Protein AF-A0A5B2YGV4-F1 (afdb_monomer)

Foldseek 3Di:
DLLVQQPVPADQDPQKDKDALQVSQCSVPVPDRDPDPVSVVVVVVVQVVQCVDKDWDADPVDRDIDIDGQFPDWDQDPVVRMIMTGGTPVD

Sequence (91 aa):
MGIIRTYANHPINNDTISLKFTEFLKLCTPENYRSSTASRKRIDASLRRLASVTLSFTSNNSSTVYTTHLVQSALLDPESDQVVLQVDPKI

Nearest PDB structures (foldseek):
  6h24-assembly1_B  TM=6.911E-01  e=5.278E-03  Sphinx1.76-related DNA
  6h24-assembly1_A  TM=6.376E-01  e=6.884E-03  Sphinx1.76-related DNA
  2z9o-assembly1_A  TM=6.576E-01  e=2.433E-02  Escherichia coli K-12
  2z9o-assembly1_B  TM=6.396E-01  e=2.600E-02  Escherichia coli K-12
  4bwx-assembly1_B  TM=3.104E-01  e=2.548E+00  Neurospora crassa

Mean predicted aligned error: 7.51 Å

Structure (mmCIF, N/CA/C/O backbone):
data_AF-A0A5B2YGV4-F1
#
_entry.id   AF-A0A5B2YGV4-F1
#
loop_
_atom_site.group_PDB
_atom_site.id
_atom_site.type_symbol
_atom_site.label_atom_id
_atom_site.label_alt_id
_atom_site.label_comp_id
_atom_site.label_asym_id
_atom_site.label_entity_id
_atom_site.label_seq_id
_atom_site.pdbx_PDB_ins_code
_atom_site.Cartn_x
_atom_site.Cartn_y
_atom_site.Cartn_z
_atom_site.occupancy
_atom_site.B_iso_or_equiv
_atom_site.auth_seq_id
_atom_site.auth_comp_id
_atom_site.auth_asym_id
_atom_site.auth_atom_id
_atom_site.pdbx_PDB_model_num
ATOM 1 N N . MET A 1 1 ? -8.734 8.293 -5.108 1.00 59.28 1 MET A N 1
ATOM 2 C CA . MET A 1 1 ? -9.850 7.438 -5.575 1.00 59.28 1 MET A CA 1
ATOM 3 C C . MET A 1 1 ? -9.456 5.996 -5.908 1.00 59.28 1 MET A C 1
ATOM 5 O O . MET A 1 1 ? -10.330 5.149 -5.828 1.00 59.28 1 MET A O 1
ATOM 9 N N . GLY A 1 2 ? -8.190 5.679 -6.223 1.00 69.94 2 GLY A N 1
ATOM 10 C CA . GLY A 1 2 ? -7.778 4.307 -6.571 1.00 69.94 2 GLY A CA 1
ATOM 11 C C . GLY A 1 2 ? -8.008 3.242 -5.490 1.00 69.94 2 GLY A C 1
ATOM 12 O O . GLY A 1 2 ? -8.657 2.242 -5.766 1.00 69.94 2 GLY A O 1
ATOM 13 N N . ILE A 1 3 ? -7.553 3.477 -4.251 1.00 71.06 3 ILE A N 1
ATOM 14 C CA . ILE A 1 3 ? -7.698 2.511 -3.138 1.00 71.06 3 ILE A CA 1
ATOM 15 C C . ILE A 1 3 ? -9.170 2.245 -2.803 1.00 71.06 3 ILE A C 1
ATOM 17 O O . ILE A 1 3 ? -9.582 1.096 -2.764 1.00 71.06 3 ILE A O 1
ATOM 21 N N . ILE A 1 4 ? -9.989 3.294 -2.679 1.00 73.50 4 ILE A N 1
ATOM 22 C CA . ILE A 1 4 ? -11.431 3.159 -2.401 1.00 73.50 4 ILE A CA 1
ATOM 23 C C . ILE A 1 4 ? -12.129 2.335 -3.493 1.00 73.50 4 ILE A C 1
ATOM 25 O O . ILE A 1 4 ? -12.922 1.450 -3.197 1.00 73.50 4 ILE A O 1
ATOM 29 N N . ARG A 1 5 ? -11.805 2.582 -4.771 1.00 72.94 5 ARG A N 1
ATOM 30 C CA . ARG A 1 5 ? -12.336 1.778 -5.883 1.00 72.94 5 ARG A CA 1
ATOM 31 C C . ARG A 1 5 ? -11.805 0.351 -5.885 1.00 72.94 5 ARG A C 1
ATOM 33 O O . ARG A 1 5 ? -12.489 -0.530 -6.381 1.00 72.94 5 ARG A O 1
ATOM 40 N N . THR A 1 6 ? -10.608 0.122 -5.361 1.00 75.06 6 THR A N 1
ATOM 41 C CA . THR A 1 6 ? -10.054 -1.226 -5.221 1.00 75.06 6 THR A CA 1
ATOM 42 C C . THR A 1 6 ? -10.824 -1.992 -4.149 1.00 75.06 6 THR A C 1
ATOM 44 O O . THR A 1 6 ? -11.275 -3.095 -4.421 1.00 75.06 6 THR A O 1
ATOM 47 N N . TYR A 1 7 ? -11.096 -1.365 -3.002 1.00 75.25 7 TYR A N 1
ATOM 48 C CA . TYR A 1 7 ? -11.927 -1.935 -1.933 1.00 75.25 7 TYR A CA 1
ATOM 49 C C . TYR A 1 7 ? -13.365 -2.208 -2.384 1.00 75.25 7 TYR A C 1
ATOM 51 O O . TYR A 1 7 ? -13.934 -3.235 -2.044 1.00 75.25 7 TYR A O 1
ATOM 59 N N . ALA A 1 8 ? -13.947 -1.311 -3.183 1.00 75.44 8 ALA A N 1
ATOM 60 C CA . ALA A 1 8 ? -15.317 -1.468 -3.663 1.00 75.44 8 ALA A CA 1
ATOM 61 C C . ALA A 1 8 ? -15.477 -2.543 -4.755 1.00 75.44 8 ALA A C 1
ATOM 63 O O . ALA A 1 8 ? -16.570 -3.078 -4.910 1.00 75.44 8 ALA A O 1
ATOM 64 N N . ASN A 1 9 ? -14.426 -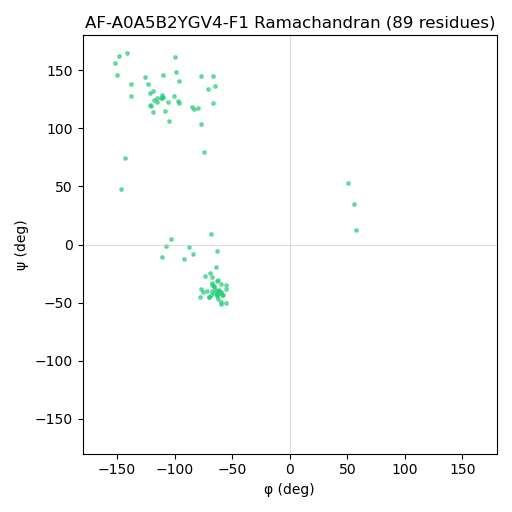2.828 -5.536 1.00 77.50 9 ASN A N 1
ATOM 65 C CA . ASN A 1 9 ? -14.513 -3.706 -6.712 1.00 77.50 9 ASN A CA 1
ATOM 66 C C . ASN A 1 9 ? -13.786 -5.050 -6.559 1.00 77.50 9 ASN A C 1
ATOM 68 O O . ASN A 1 9 ? -13.956 -5.911 -7.421 1.00 77.50 9 ASN A O 1
ATOM 72 N N . HIS A 1 10 ? -12.975 -5.242 -5.516 1.00 81.12 10 HIS A N 1
ATOM 73 C CA . HIS A 1 10 ? -12.235 -6.484 -5.294 1.00 81.12 10 HIS A CA 1
ATOM 74 C C . HIS A 1 10 ? -12.559 -7.089 -3.925 1.00 81.12 10 HIS A C 1
ATOM 76 O O . HIS A 1 10 ? -12.621 -6.355 -2.938 1.00 81.12 10 HIS A O 1
ATOM 82 N N . PRO A 1 11 ? -12.739 -8.420 -3.843 1.00 76.12 11 PRO A N 1
ATOM 83 C CA . PRO A 1 11 ? -12.930 -9.090 -2.567 1.00 76.12 11 PRO A CA 1
ATOM 84 C C . PRO A 1 11 ? -11.666 -8.968 -1.710 1.00 76.12 11 PRO A C 1
ATOM 86 O O . PRO A 1 11 ? -10.548 -9.147 -2.199 1.00 76.12 11 PRO A O 1
ATOM 89 N N . ILE A 1 12 ? -11.862 -8.677 -0.426 1.00 81.19 12 ILE A N 1
ATOM 90 C CA . ILE A 1 12 ? -10.803 -8.706 0.582 1.00 81.19 12 ILE A CA 1
ATOM 91 C C . ILE A 1 12 ? -10.653 -10.159 1.034 1.00 81.19 12 ILE A C 1
ATOM 93 O O . ILE A 1 12 ? -11.582 -10.735 1.597 1.00 81.19 12 ILE A O 1
ATOM 97 N N . ASN A 1 13 ? -9.485 -10.749 0.790 1.00 80.25 13 ASN A N 1
ATOM 98 C CA . ASN A 1 13 ? -9.156 -12.100 1.228 1.00 80.25 13 ASN A CA 1
ATOM 99 C C . ASN A 1 13 ? -8.141 -12.005 2.362 1.00 80.25 13 ASN A C 1
ATOM 101 O O . ASN A 1 13 ? -7.019 -11.572 2.127 1.00 80.25 13 ASN A O 1
ATOM 105 N N . ASN A 1 14 ? -8.511 -12.429 3.574 1.00 81.62 14 ASN A N 1
ATOM 106 C CA . ASN A 1 14 ? -7.608 -12.418 4.732 1.00 81.62 14 ASN A CA 1
ATOM 107 C C . ASN A 1 14 ? -6.932 -11.042 4.928 1.00 81.62 14 ASN A C 1
ATOM 109 O O . ASN A 1 14 ? -5.706 -10.927 4.897 1.00 81.62 14 ASN A O 1
ATOM 113 N N . ASP A 1 15 ? -7.751 -9.988 4.993 1.00 83.19 15 ASP A N 1
ATOM 114 C CA . ASP A 1 15 ? -7.346 -8.576 5.114 1.00 83.19 15 ASP A CA 1
ATOM 115 C C . ASP A 1 15 ? -6.431 -8.059 3.997 1.00 83.19 15 ASP A C 1
ATOM 117 O O . ASP A 1 15 ? -5.857 -6.977 4.097 1.00 83.19 15 ASP A O 1
ATOM 121 N N . THR A 1 16 ? -6.293 -8.807 2.902 1.00 84.94 16 THR A N 1
ATOM 122 C CA . THR A 1 16 ? -5.430 -8.450 1.781 1.00 84.94 16 THR A CA 1
ATOM 123 C C . THR A 1 16 ? -6.186 -8.441 0.462 1.00 84.94 16 THR A C 1
ATOM 125 O O . THR A 1 16 ? -7.074 -9.250 0.192 1.00 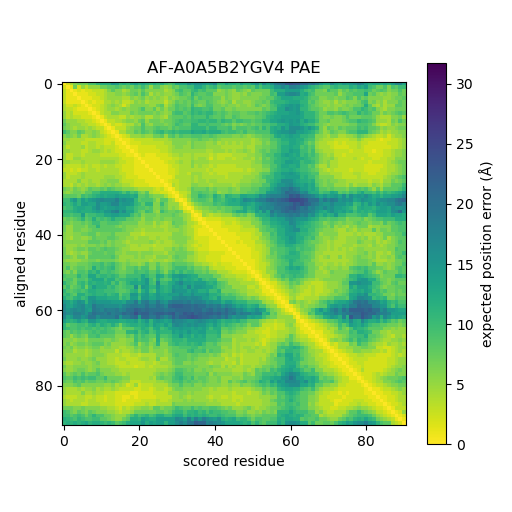84.94 16 THR A O 1
ATOM 128 N N . ILE A 1 17 ? -5.803 -7.501 -0.393 1.00 86.69 17 ILE A N 1
ATOM 129 C CA . ILE A 1 17 ? -6.231 -7.432 -1.782 1.00 86.69 17 ILE A CA 1
ATOM 130 C C . ILE A 1 17 ? -4.978 -7.507 -2.637 1.00 86.69 17 ILE A C 1
ATOM 132 O O . ILE A 1 17 ? -4.112 -6.637 -2.545 1.00 86.69 17 ILE A O 1
ATOM 136 N N . SER A 1 18 ? -4.900 -8.531 -3.481 1.00 86.50 18 SER A N 1
ATOM 137 C CA . SER A 1 18 ? -3.865 -8.652 -4.504 1.00 86.50 18 SER A CA 1
ATOM 138 C C . SER A 1 18 ? -4.488 -8.478 -5.882 1.00 86.50 18 SER A C 1
ATOM 140 O O . SER A 1 18 ? -5.493 -9.114 -6.205 1.00 86.50 18 SER A O 1
ATOM 142 N N . LEU A 1 19 ? -3.903 -7.595 -6.686 1.00 88.19 19 LEU A N 1
ATOM 143 C CA . LEU A 1 19 ? -4.302 -7.369 -8.069 1.00 88.19 19 LEU A CA 1
ATOM 144 C C . LEU A 1 19 ? -3.102 -6.956 -8.920 1.00 88.19 19 LEU A C 1
ATOM 146 O O . LEU A 1 19 ? -2.069 -6.510 -8.412 1.00 88.19 19 LEU A O 1
ATOM 150 N N . LYS A 1 20 ? -3.239 -7.071 -10.243 1.00 86.56 20 LYS A N 1
ATOM 151 C CA . LYS A 1 20 ? -2.180 -6.637 -11.161 1.00 86.56 20 LYS A CA 1
ATOM 152 C C . LYS A 1 20 ? -2.005 -5.125 -11.102 1.00 86.56 20 LYS A C 1
ATOM 154 O O . LYS A 1 20 ? -2.984 -4.376 -11.034 1.00 86.56 20 LYS A O 1
ATOM 159 N N . PHE A 1 21 ? -0.769 -4.651 -11.253 1.00 82.25 21 PHE A N 1
ATOM 160 C CA . PHE A 1 21 ? -0.482 -3.217 -11.294 1.00 82.25 21 PHE A CA 1
ATOM 161 C C . PHE A 1 21 ? -1.290 -2.502 -12.380 1.00 82.25 21 PHE A C 1
ATOM 163 O O . PHE A 1 21 ? -1.771 -1.390 -12.170 1.00 82.25 21 PHE A O 1
ATOM 170 N N . THR A 1 22 ? -1.478 -3.135 -13.541 1.00 80.56 22 THR A N 1
ATOM 171 C CA . THR A 1 22 ? -2.251 -2.533 -14.634 1.00 80.56 22 THR A CA 1
ATOM 172 C C . THR A 1 22 ? -3.729 -2.358 -14.278 1.00 80.56 22 THR A C 1
ATOM 174 O O . THR A 1 22 ? -4.333 -1.360 -14.667 1.00 80.56 22 THR A O 1
ATOM 177 N N . GLU A 1 23 ? -4.313 -3.300 -13.537 1.00 82.38 23 GLU A N 1
ATOM 178 C CA . GLU A 1 23 ? -5.700 -3.222 -13.060 1.00 82.38 23 GLU A CA 1
ATOM 179 C C . GLU A 1 23 ? -5.837 -2.139 -11.993 1.00 82.38 23 GLU A C 1
ATOM 181 O O . GLU A 1 23 ? -6.699 -1.265 -12.100 1.00 82.38 23 GLU A O 1
ATOM 186 N N . PHE A 1 24 ? -4.905 -2.102 -11.040 1.00 82.75 24 PHE A N 1
ATOM 187 C CA . PHE A 1 24 ? -4.854 -1.048 -10.032 1.00 82.75 24 PHE A CA 1
ATOM 188 C C . PHE A 1 24 ? -4.696 0.342 -10.667 1.00 82.75 24 PHE A C 1
ATOM 190 O O . PHE A 1 24 ? -5.373 1.301 -10.286 1.00 82.75 24 PHE A O 1
ATOM 197 N N . LEU A 1 25 ? -3.849 0.457 -11.692 1.00 79.44 25 LEU A N 1
ATOM 198 C CA . LEU A 1 25 ? -3.641 1.698 -12.431 1.00 79.44 25 LEU A CA 1
ATOM 199 C C . LEU A 1 25 ? -4.916 2.147 -13.158 1.00 79.44 25 LEU A C 1
ATOM 201 O O . LEU A 1 25 ? -5.223 3.338 -13.139 1.00 79.44 25 LEU A O 1
ATOM 205 N N . LYS A 1 26 ? -5.690 1.221 -13.740 1.00 80.56 26 LYS A N 1
ATOM 206 C CA . LYS A 1 26 ? -6.999 1.528 -14.346 1.00 80.56 26 LYS A CA 1
ATOM 207 C C . LYS A 1 26 ? -7.993 2.064 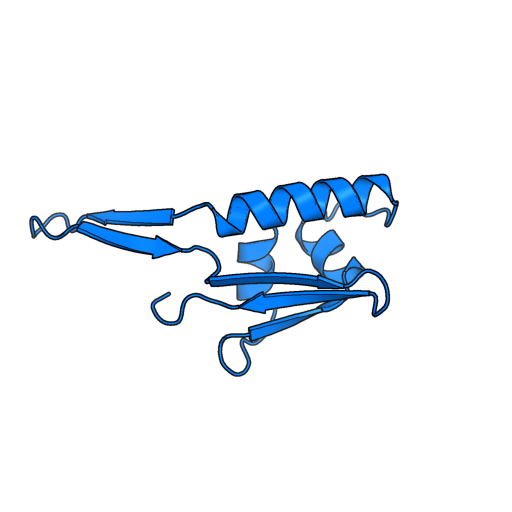-13.315 1.00 80.56 26 LYS A C 1
ATOM 209 O O . LYS A 1 26 ? -8.702 3.027 -13.598 1.00 80.56 26 LYS A O 1
ATOM 214 N N . LEU A 1 27 ? -8.008 1.502 -12.105 1.00 79.62 27 LEU A N 1
ATOM 215 C CA . LEU A 1 27 ? -8.851 1.993 -11.008 1.00 79.62 27 LEU A CA 1
ATOM 216 C C . LEU A 1 27 ? -8.415 3.381 -10.516 1.00 79.62 27 LEU A C 1
ATOM 218 O O . LEU A 1 27 ? -9.251 4.195 -10.112 1.00 79.62 27 LEU A O 1
ATOM 222 N N . CYS A 1 28 ? -7.113 3.670 -10.568 1.00 76.19 28 CYS A N 1
ATOM 223 C CA . CYS A 1 28 ? -6.550 4.964 -10.191 1.00 76.19 28 CYS A CA 1
ATOM 224 C C . CYS A 1 28 ? -6.749 6.048 -11.258 1.00 76.19 28 CYS A C 1
ATOM 226 O O . CYS A 1 28 ? -6.926 7.215 -10.907 1.00 76.19 28 CYS A O 1
ATOM 228 N N . THR A 1 29 ? -6.635 5.705 -12.543 1.00 73.50 29 THR A N 1
ATOM 229 C CA . THR A 1 29 ? -6.596 6.661 -13.663 1.00 73.50 29 THR A CA 1
ATOM 230 C C . THR A 1 29 ? -7.339 6.095 -14.884 1.00 73.50 29 THR A C 1
ATOM 232 O O . THR A 1 29 ? -6.708 5.683 -15.858 1.00 73.50 29 THR A O 1
ATOM 235 N N . PRO A 1 30 ? -8.684 6.064 -14.851 1.00 67.94 30 PRO A N 1
ATOM 236 C CA . PRO A 1 30 ? -9.487 5.353 -15.849 1.00 67.94 30 PRO A CA 1
ATOM 237 C C . PRO A 1 30 ? -9.341 5.896 -17.281 1.00 67.94 30 PRO A C 1
ATOM 239 O O . PRO A 1 30 ? -9.395 5.114 -18.222 1.00 67.94 30 PRO A O 1
ATOM 242 N N . GLU A 1 31 ? -9.094 7.199 -17.459 1.00 65.38 31 GLU A N 1
ATOM 243 C CA . GLU A 1 31 ? -9.040 7.834 -18.791 1.00 65.38 31 GLU A CA 1
ATOM 244 C C . GLU A 1 31 ? -7.638 7.887 -19.425 1.00 65.38 31 GLU A C 1
ATOM 246 O O . GLU A 1 31 ? -7.511 8.173 -20.609 1.00 65.38 31 GLU A O 1
ATOM 251 N N . ASN A 1 32 ? -6.566 7.611 -18.669 1.00 62.66 32 ASN A N 1
ATOM 252 C CA . ASN A 1 32 ? -5.180 7.771 -19.141 1.00 62.66 32 ASN A CA 1
ATOM 253 C C . ASN A 1 32 ? -4.232 6.717 -18.545 1.00 62.66 32 ASN A C 1
ATOM 255 O O . ASN A 1 32 ? -3.140 7.023 -18.054 1.00 62.66 32 ASN A O 1
ATOM 259 N N . TYR A 1 33 ? -4.638 5.445 -18.578 1.00 65.75 33 TYR A N 1
ATOM 260 C CA . TYR A 1 33 ? -3.766 4.360 -18.137 1.00 65.75 33 TYR A CA 1
ATOM 261 C C . TYR A 1 33 ? -2.720 4.053 -19.229 1.00 65.75 33 TYR A C 1
ATOM 263 O O . TYR A 1 33 ? -2.983 3.428 -20.251 1.00 65.75 33 TYR A O 1
ATOM 271 N N . ARG A 1 34 ? -1.481 4.505 -19.025 1.00 64.88 34 ARG A N 1
ATOM 272 C CA . ARG A 1 34 ? -0.302 3.957 -19.714 1.00 64.88 34 ARG A CA 1
ATOM 273 C C . ARG A 1 34 ? 0.653 3.443 -18.654 1.00 64.88 34 ARG A C 1
ATOM 275 O O . ARG A 1 34 ? 1.096 4.217 -17.799 1.00 64.88 34 ARG A O 1
ATOM 282 N N . SER A 1 35 ? 0.970 2.149 -18.687 1.00 66.81 35 SER A N 1
A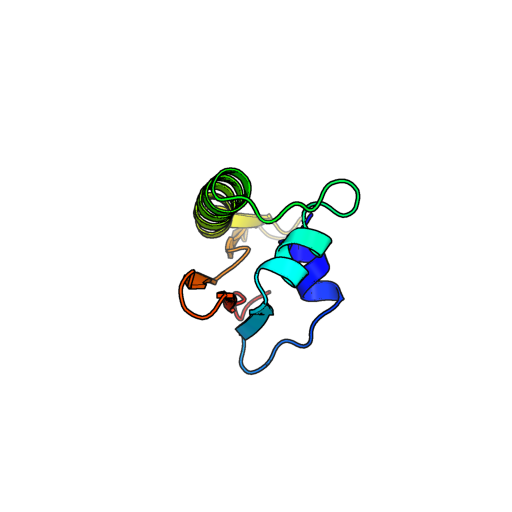TOM 283 C CA . SER A 1 35 ? 1.949 1.549 -17.778 1.00 66.81 35 SER A CA 1
ATOM 284 C C . SER A 1 35 ? 3.361 1.948 -18.215 1.00 66.81 35 SER A C 1
ATOM 286 O O . SER A 1 35 ? 4.059 1.207 -18.900 1.00 66.81 35 SER A O 1
ATOM 288 N N . SER A 1 36 ? 3.765 3.161 -17.853 1.00 75.56 36 SER A N 1
ATOM 289 C CA . SER A 1 36 ? 5.133 3.645 -18.029 1.00 75.56 36 SER A CA 1
ATOM 290 C C . SER A 1 36 ? 5.906 3.547 -16.713 1.00 75.56 36 SER A C 1
ATOM 292 O O . SER A 1 36 ? 5.315 3.506 -15.629 1.00 75.56 36 SER A O 1
ATOM 294 N N . THR A 1 37 ? 7.235 3.573 -16.785 1.00 76.75 37 THR A N 1
ATOM 295 C CA . THR A 1 37 ? 8.112 3.715 -15.611 1.00 76.75 37 THR A CA 1
ATOM 296 C C . THR A 1 37 ? 7.786 4.968 -14.792 1.00 76.75 37 THR A C 1
ATOM 298 O O . THR A 1 37 ? 7.828 4.923 -13.563 1.00 76.75 37 THR A O 1
ATOM 301 N N . ALA A 1 38 ? 7.382 6.065 -15.442 1.00 79.00 38 ALA A N 1
ATOM 302 C CA . ALA A 1 38 ? 6.923 7.276 -14.761 1.00 79.00 38 ALA A CA 1
ATOM 303 C C . ALA A 1 38 ? 5.610 7.046 -13.988 1.00 79.00 38 ALA A C 1
ATOM 305 O O . ALA A 1 38 ? 5.488 7.467 -12.836 1.00 79.00 38 ALA A O 1
ATOM 306 N N . SER A 1 39 ? 4.654 6.319 -14.579 1.00 73.12 39 SER A N 1
ATOM 307 C CA . SER A 1 39 ? 3.392 5.949 -13.924 1.00 73.12 39 SER A CA 1
ATOM 308 C C . SER A 1 39 ? 3.634 5.057 -12.704 1.00 73.12 39 SER A C 1
ATOM 310 O O . SER A 1 39 ? 3.056 5.307 -11.650 1.00 73.12 39 SER A O 1
ATOM 312 N N . ARG A 1 40 ? 4.539 4.070 -12.810 1.00 77.88 40 ARG A N 1
ATOM 313 C CA . ARG A 1 40 ? 4.938 3.204 -11.684 1.00 77.88 40 ARG A CA 1
ATOM 314 C C . ARG A 1 40 ? 5.527 4.009 -10.526 1.00 77.88 40 ARG A C 1
ATOM 316 O O . ARG A 1 40 ? 5.043 3.879 -9.409 1.00 77.88 40 ARG A O 1
ATOM 323 N N . LYS A 1 41 ? 6.481 4.912 -10.793 1.00 81.94 41 LYS A N 1
ATOM 324 C CA . LYS A 1 41 ? 7.060 5.797 -9.760 1.00 81.94 41 LYS A CA 1
ATOM 325 C C . LYS A 1 41 ? 6.014 6.689 -9.090 1.00 81.94 41 LYS A C 1
ATOM 327 O O . LYS A 1 41 ? 6.048 6.883 -7.879 1.00 81.94 41 LYS A O 1
ATOM 332 N N . ARG A 1 42 ? 5.074 7.236 -9.865 1.00 80.38 42 ARG A N 1
ATOM 333 C CA . ARG A 1 42 ? 4.006 8.088 -9.327 1.00 80.38 42 ARG A CA 1
ATOM 334 C C . ARG A 1 42 ? 3.039 7.302 -8.438 1.00 80.38 42 ARG A C 1
ATOM 336 O O . ARG A 1 42 ? 2.618 7.825 -7.406 1.00 80.38 42 ARG A O 1
ATOM 343 N N . ILE A 1 43 ? 2.690 6.076 -8.825 1.00 80.75 43 ILE A N 1
ATOM 344 C CA . ILE A 1 43 ? 1.851 5.197 -8.005 1.00 80.75 43 ILE A CA 1
ATOM 345 C C . ILE A 1 43 ? 2.595 4.751 -6.747 1.00 80.75 43 ILE A C 1
ATOM 347 O O . ILE A 1 43 ? 2.008 4.860 -5.681 1.00 80.75 43 ILE A O 1
ATOM 351 N N . ASP A 1 44 ? 3.872 4.369 -6.826 1.00 79.81 44 ASP A N 1
ATOM 352 C CA . ASP A 1 44 ? 4.695 4.055 -5.645 1.00 79.81 44 ASP A CA 1
ATOM 353 C C . ASP A 1 44 ? 4.722 5.230 -4.652 1.00 79.81 44 ASP A C 1
ATOM 355 O O . ASP A 1 44 ? 4.357 5.083 -3.486 1.00 79.81 44 ASP A O 1
ATOM 359 N N . ALA A 1 45 ? 5.020 6.443 -5.131 1.00 79.75 45 ALA A N 1
ATOM 360 C CA . ALA A 1 45 ? 4.989 7.645 -4.298 1.00 79.75 45 ALA A CA 1
ATOM 361 C C . ALA A 1 45 ? 3.602 7.910 -3.680 1.00 79.75 45 ALA A C 1
ATOM 363 O O . ALA A 1 45 ? 3.499 8.415 -2.560 1.00 79.75 45 ALA A O 1
ATOM 364 N N . SER A 1 46 ? 2.529 7.569 -4.399 1.00 78.38 46 SER A N 1
ATOM 365 C CA . SER A 1 46 ? 1.155 7.711 -3.907 1.00 78.38 46 SER A CA 1
ATOM 366 C C . SER A 1 46 ? 0.799 6.634 -2.881 1.00 78.38 46 SER A C 1
ATOM 368 O O . SER A 1 46 ? 0.192 6.960 -1.869 1.00 78.38 46 SER A O 1
ATOM 370 N N . LEU A 1 47 ? 1.205 5.380 -3.095 1.00 76.56 47 LEU A N 1
ATOM 371 C CA . LEU A 1 47 ? 1.005 4.264 -2.167 1.00 76.56 47 LEU A CA 1
ATOM 372 C C . LEU A 1 47 ? 1.740 4.509 -0.848 1.00 76.56 47 LEU A C 1
ATOM 374 O O . LEU A 1 47 ? 1.134 4.380 0.212 1.00 76.56 47 LEU A O 1
ATOM 378 N N . ARG A 1 48 ? 2.994 4.977 -0.904 1.00 74.69 48 ARG A N 1
ATOM 379 C CA . ARG A 1 48 ? 3.756 5.382 0.290 1.00 74.69 48 ARG A CA 1
ATOM 380 C C . ARG A 1 48 ? 3.053 6.483 1.076 1.00 74.69 48 ARG A C 1
ATOM 382 O O . ARG A 1 48 ? 2.968 6.413 2.296 1.00 74.69 48 ARG A O 1
ATOM 389 N N . ARG A 1 49 ? 2.508 7.487 0.378 1.00 73.94 49 ARG A N 1
ATOM 390 C CA . ARG A 1 49 ? 1.692 8.529 1.016 1.00 73.94 49 ARG A CA 1
ATOM 391 C C . ARG A 1 49 ? 0.428 7.953 1.641 1.00 73.94 49 ARG A C 1
ATOM 393 O O . ARG A 1 49 ? 0.103 8.324 2.758 1.00 73.9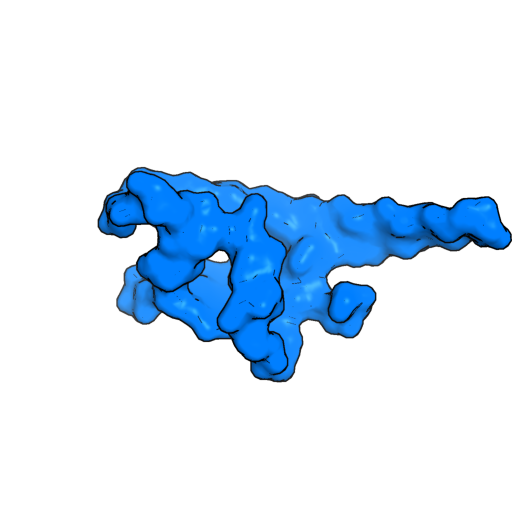4 49 ARG A O 1
ATOM 400 N N . LEU A 1 50 ? -0.267 7.046 0.964 1.00 72.69 50 LEU A N 1
ATOM 401 C CA . LEU A 1 50 ? -1.514 6.465 1.468 1.00 72.69 50 LEU A CA 1
ATOM 402 C C . LEU A 1 50 ? -1.290 5.578 2.698 1.00 72.69 50 LEU A C 1
ATOM 404 O O . LEU A 1 50 ? -2.102 5.638 3.613 1.00 72.69 50 LEU A O 1
ATOM 408 N N . ALA A 1 51 ? -0.165 4.864 2.779 1.00 68.56 51 ALA A N 1
ATOM 409 C CA . ALA A 1 51 ? 0.248 4.163 3.997 1.00 68.56 51 ALA A CA 1
ATOM 410 C C . ALA A 1 51 ? 0.499 5.118 5.180 1.00 68.56 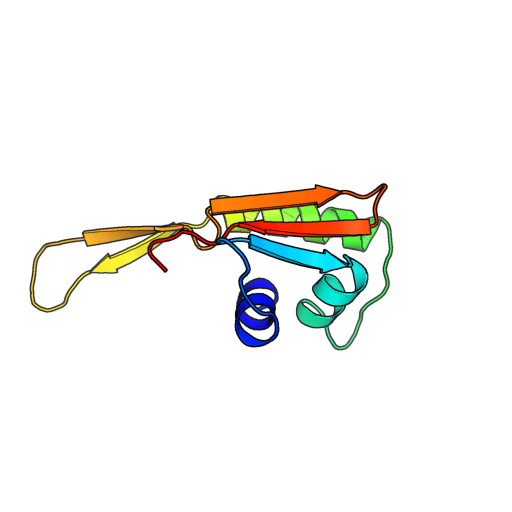51 ALA A C 1
ATOM 412 O O . ALA A 1 51 ? 0.261 4.767 6.332 1.00 68.56 51 ALA A O 1
ATOM 413 N N . SER A 1 52 ? 0.928 6.354 4.904 1.00 67.88 52 SER A N 1
ATOM 414 C CA . SER A 1 52 ? 1.120 7.383 5.935 1.00 67.88 52 SER A CA 1
ATOM 415 C C . SER A 1 52 ? -0.150 8.158 6.313 1.00 67.88 52 SER A C 1
ATOM 417 O O . SER A 1 52 ? -0.113 8.942 7.258 1.00 67.88 52 SER A O 1
ATOM 419 N N . VAL A 1 53 ? -1.266 7.97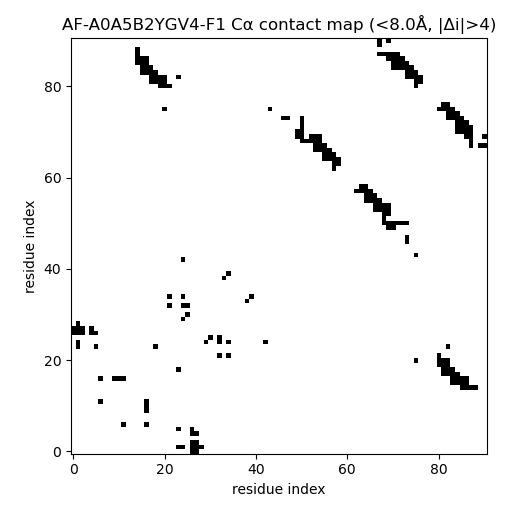5 5.595 1.00 73.81 53 VAL A N 1
ATOM 420 C CA . VAL A 1 53 ? -2.520 8.683 5.888 1.00 73.81 53 VAL A CA 1
ATOM 421 C C . VAL A 1 53 ? -3.294 7.940 6.973 1.00 73.81 53 VAL A C 1
ATOM 423 O O . VAL A 1 53 ? -3.738 6.806 6.781 1.00 73.81 53 VAL A O 1
ATOM 426 N N . THR A 1 54 ? -3.498 8.623 8.096 1.00 70.88 54 THR A N 1
ATOM 427 C CA . THR A 1 54 ? -4.403 8.217 9.169 1.00 70.88 54 THR A CA 1
ATOM 428 C C . THR A 1 54 ? -5.759 8.911 9.026 1.00 70.88 54 THR A C 1
ATOM 430 O O . THR A 1 54 ? -5.851 10.083 8.659 1.00 70.88 54 THR A O 1
ATOM 433 N N . LEU A 1 55 ? -6.828 8.173 9.305 1.00 72.06 55 LEU A N 1
ATOM 434 C CA . LEU A 1 55 ? -8.191 8.664 9.454 1.00 72.06 55 LEU A CA 1
ATOM 435 C C . LEU A 1 55 ? -8.492 8.771 10.947 1.00 72.06 55 LEU A C 1
ATOM 437 O O . LEU A 1 55 ? -8.317 7.796 11.674 1.00 72.06 55 LEU A O 1
ATOM 441 N N . SER A 1 56 ? -8.966 9.932 11.391 1.00 71.38 56 SER A N 1
ATOM 442 C CA . SER A 1 56 ? -9.427 10.137 12.764 1.00 71.38 56 SER A CA 1
ATOM 443 C C . SER A 1 56 ? -10.919 10.445 12.775 1.00 71.38 56 SER A C 1
ATOM 445 O O . SER A 1 56 ? -11.377 11.370 12.106 1.00 71.38 56 SER A O 1
ATOM 447 N N . PHE A 1 57 ? -11.670 9.672 13.548 1.00 80.38 57 PHE A N 1
ATOM 448 C CA . PHE A 1 57 ? -13.098 9.820 13.771 1.00 80.38 57 PHE A CA 1
ATOM 449 C C . PHE A 1 57 ? -13.323 10.282 15.204 1.00 80.38 57 PHE A C 1
ATOM 451 O O . PHE A 1 57 ? -12.866 9.647 16.154 1.00 80.38 57 PHE A O 1
ATOM 458 N N . THR A 1 58 ? -14.062 11.372 15.362 1.00 76.75 58 THR A N 1
ATOM 459 C CA . THR A 1 58 ? -14.526 11.832 16.670 1.00 76.75 58 THR A CA 1
ATOM 460 C C . THR A 1 58 ? -16.028 11.628 16.719 1.00 76.75 58 THR A C 1
ATOM 462 O O . THR A 1 58 ? -16.749 12.061 15.821 1.00 76.75 58 THR A O 1
ATOM 465 N N . SER A 1 59 ? -16.503 10.934 17.747 1.00 75.56 59 SER A N 1
ATOM 4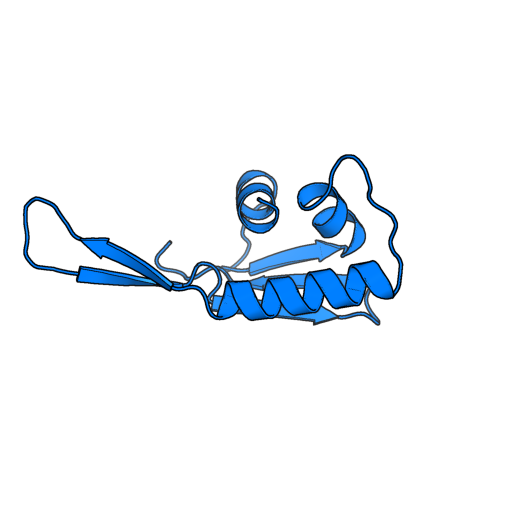66 C CA . SER A 1 59 ? -17.936 10.770 17.967 1.00 75.56 59 SER A CA 1
ATOM 467 C C . SER A 1 59 ? -18.538 12.096 18.426 1.00 75.56 59 SER A C 1
ATOM 469 O O . SER A 1 59 ? -18.029 12.722 19.350 1.00 75.56 59 SER A O 1
ATOM 471 N N . ASN A 1 60 ? -19.665 12.507 17.843 1.00 76.00 60 ASN A N 1
ATOM 472 C CA . ASN A 1 60 ? -20.373 13.713 18.294 1.00 76.00 60 ASN A CA 1
ATOM 473 C C . ASN A 1 60 ? -20.908 13.581 19.735 1.00 76.00 60 ASN A C 1
ATOM 475 O O . ASN A 1 60 ? -21.188 14.590 20.376 1.00 76.00 60 ASN A O 1
ATOM 479 N N . ASN A 1 61 ? -21.033 12.348 20.244 1.00 76.31 61 ASN A N 1
ATOM 480 C CA . ASN A 1 61 ? -21.619 12.035 21.550 1.00 76.31 61 ASN A CA 1
ATOM 481 C C . ASN A 1 61 ? -20.585 11.595 22.605 1.00 76.31 61 ASN A C 1
ATOM 483 O O . ASN A 1 61 ? -20.963 11.298 23.737 1.00 76.31 61 ASN A O 1
ATOM 487 N N . SER A 1 62 ? -19.294 11.513 22.267 1.00 69.81 62 SER A N 1
ATOM 488 C CA . SER A 1 62 ? -18.238 11.149 23.220 1.00 69.81 62 SER A CA 1
ATOM 489 C C . SER A 1 62 ? -16.902 11.799 22.860 1.00 69.81 62 SER A C 1
ATOM 491 O O . SER A 1 62 ? -16.539 11.902 21.697 1.00 69.81 62 SER A O 1
ATOM 493 N N . SER A 1 63 ? -16.102 12.158 23.869 1.00 74.19 63 SER A N 1
ATOM 494 C CA . SER A 1 63 ? -14.739 12.699 23.688 1.00 74.19 63 SER A CA 1
ATOM 495 C C . SER A 1 63 ? -13.727 11.665 23.151 1.00 74.19 63 SER A C 1
ATOM 497 O O . SER A 1 63 ? -12.518 11.902 23.165 1.00 74.19 63 SER A O 1
ATOM 499 N N . THR A 1 64 ? -14.184 10.487 22.729 1.00 73.38 64 THR A N 1
ATOM 500 C CA . THR A 1 64 ? -13.320 9.422 22.223 1.00 73.38 64 THR A CA 1
ATOM 501 C C . THR A 1 64 ? -12.943 9.709 20.778 1.00 73.38 64 THR A C 1
ATOM 503 O O . THR A 1 64 ? -13.805 9.737 19.896 1.00 73.38 64 THR A O 1
ATOM 506 N N . VAL A 1 65 ? -11.646 9.887 20.553 1.00 75.38 65 VAL A N 1
ATOM 507 C CA . VAL A 1 65 ? -11.043 10.020 19.229 1.00 75.38 65 VAL A CA 1
ATOM 508 C C . VAL A 1 65 ? -10.531 8.649 18.806 1.00 75.38 65 VAL A C 1
ATOM 510 O O . VAL A 1 65 ? -9.719 8.039 19.502 1.00 75.38 65 VAL A O 1
ATOM 513 N N . TYR A 1 66 ? -11.022 8.158 17.676 1.00 77.25 66 TYR A N 1
ATOM 514 C CA . TYR A 1 66 ? -10.613 6.895 17.080 1.00 77.25 66 TYR A CA 1
ATOM 515 C C . TYR A 1 66 ? -9.734 7.167 15.862 1.00 77.25 66 TYR A C 1
ATOM 517 O O . TYR A 1 66 ? -10.175 7.845 14.943 1.00 77.25 66 TYR A O 1
ATOM 525 N N . THR A 1 67 ? -8.512 6.640 15.835 1.00 75.88 67 THR A N 1
ATOM 526 C CA . THR A 1 67 ? -7.567 6.843 14.726 1.00 75.88 67 THR A CA 1
ATOM 527 C C . THR A 1 67 ? -7.170 5.498 14.116 1.00 75.88 67 THR A C 1
ATOM 529 O O . THR A 1 67 ? -6.794 4.585 14.847 1.00 75.88 67 THR A O 1
ATOM 532 N N . THR A 1 68 ? -7.245 5.382 12.789 1.00 79.44 68 THR A N 1
ATOM 533 C CA . THR A 1 68 ? -6.957 4.170 11.991 1.00 79.44 68 THR A CA 1
ATOM 534 C C . THR A 1 68 ? -6.232 4.540 10.692 1.00 79.44 68 THR A C 1
ATOM 536 O O . THR A 1 68 ? -6.195 5.715 10.326 1.00 79.44 68 THR A O 1
ATOM 539 N N . HIS A 1 69 ? -5.621 3.583 9.994 1.00 79.44 69 HIS A N 1
ATOM 540 C CA . HIS A 1 69 ? -4.944 3.823 8.715 1.00 79.44 69 HIS A CA 1
ATOM 541 C C . HIS A 1 69 ? -5.831 3.439 7.529 1.00 79.44 69 HIS A C 1
ATOM 543 O O . HIS A 1 69 ? -6.600 2.493 7.608 1.00 79.44 69 HIS A O 1
ATOM 549 N N . LEU A 1 70 ? -5.693 4.130 6.391 1.00 75.00 70 LEU A N 1
ATOM 550 C CA . LEU A 1 70 ? -6.444 3.780 5.172 1.00 75.00 70 LEU A CA 1
ATOM 551 C C . LEU A 1 70 ? -6.045 2.397 4.607 1.00 75.00 70 LEU A C 1
ATOM 553 O O . LEU A 1 70 ? -6.869 1.673 4.048 1.00 75.00 70 LEU A O 1
ATOM 557 N N . VAL A 1 71 ? -4.761 2.063 4.727 1.00 80.38 71 VAL A N 1
ATOM 558 C CA . VAL A 1 71 ? -4.154 0.754 4.451 1.00 80.38 71 VAL A CA 1
ATOM 559 C C . VAL A 1 71 ? -3.161 0.481 5.576 1.00 80.38 71 VAL A C 1
ATOM 561 O O . VAL A 1 71 ? -2.417 1.382 5.963 1.00 80.38 71 VAL A O 1
ATOM 564 N N . GLN A 1 72 ? -3.117 -0.747 6.081 1.00 82.50 72 GLN A N 1
ATOM 565 C CA . GLN A 1 72 ? -2.113 -1.162 7.059 1.00 82.50 72 GLN A CA 1
ATOM 566 C C . GLN A 1 72 ? -0.731 -1.293 6.409 1.00 82.50 72 GLN A C 1
ATOM 568 O O . GLN A 1 72 ? 0.282 -0.901 6.985 1.00 82.50 72 GLN A O 1
ATOM 573 N N . SER A 1 73 ? -0.686 -1.829 5.190 1.00 82.25 73 SER A N 1
ATOM 574 C CA . SER A 1 73 ? 0.533 -1.926 4.395 1.00 82.25 73 SER A CA 1
ATOM 575 C C . SER A 1 73 ? 0.206 -1.904 2.900 1.00 82.25 73 SER A C 1
ATOM 577 O O . SER A 1 73 ? -0.911 -2.203 2.476 1.00 82.25 73 SER A O 1
ATOM 579 N N . ALA A 1 74 ? 1.180 -1.499 2.089 1.00 83.62 74 ALA A N 1
ATOM 580 C CA . ALA A 1 74 ? 1.082 -1.537 0.638 1.00 83.62 74 ALA A CA 1
ATOM 581 C C . ALA A 1 74 ? 2.407 -2.035 0.063 1.00 83.62 74 ALA A C 1
ATOM 583 O O . ALA A 1 74 ? 3.468 -1.493 0.378 1.00 83.62 74 ALA A O 1
ATOM 584 N N . LEU A 1 75 ? 2.334 -3.048 -0.792 1.00 83.25 75 LEU A N 1
ATOM 585 C CA . LEU A 1 75 ? 3.462 -3.628 -1.503 1.00 83.25 75 LEU A CA 1
ATOM 586 C C . LEU A 1 75 ? 3.236 -3.464 -3.003 1.00 83.25 75 LEU A C 1
ATOM 588 O O . LEU A 1 75 ? 2.162 -3.753 -3.530 1.00 83.25 75 LEU A O 1
ATOM 592 N N . LEU A 1 76 ? 4.270 -2.987 -3.685 1.00 81.25 76 LEU A N 1
ATOM 593 C CA . LEU A 1 76 ? 4.342 -2.926 -5.136 1.00 81.25 76 LEU A CA 1
ATOM 594 C C . LEU A 1 76 ? 5.527 -3.786 -5.560 1.00 81.25 76 LEU A C 1
ATOM 596 O O . LEU A 1 76 ? 6.664 -3.429 -5.258 1.00 81.25 76 LEU A O 1
ATOM 600 N N . ASP A 1 77 ? 5.257 -4.881 -6.264 1.00 82.12 77 ASP A N 1
ATOM 601 C CA . ASP A 1 77 ? 6.281 -5.735 -6.855 1.00 82.12 77 ASP A CA 1
ATOM 602 C C . ASP A 1 77 ? 6.345 -5.491 -8.374 1.00 82.12 77 ASP A C 1
ATOM 604 O O . ASP A 1 77 ? 5.438 -5.885 -9.118 1.00 82.12 77 ASP A O 1
ATOM 608 N N . PRO A 1 78 ? 7.393 -4.805 -8.866 1.00 73.50 78 PRO A N 1
ATOM 609 C CA . PRO A 1 78 ? 7.577 -4.570 -10.289 1.00 73.50 78 PRO A CA 1
ATOM 610 C C . PRO A 1 78 ? 7.930 -5.834 -11.082 1.00 73.50 78 PRO A C 1
ATOM 612 O O . PRO A 1 78 ? 7.679 -5.838 -12.285 1.00 73.50 78 PRO A O 1
ATOM 615 N N . GLU A 1 79 ? 8.520 -6.857 -10.451 1.00 80.50 79 GLU A N 1
ATOM 616 C CA . GLU A 1 79 ? 8.961 -8.087 -11.123 1.00 80.50 79 GLU A CA 1
ATOM 617 C C . GLU A 1 79 ? 7.780 -9.015 -11.405 1.00 80.50 79 GLU A C 1
ATOM 619 O O . GLU A 1 79 ? 7.634 -9.504 -12.525 1.00 80.50 79 GLU A O 1
ATOM 624 N N . SER A 1 80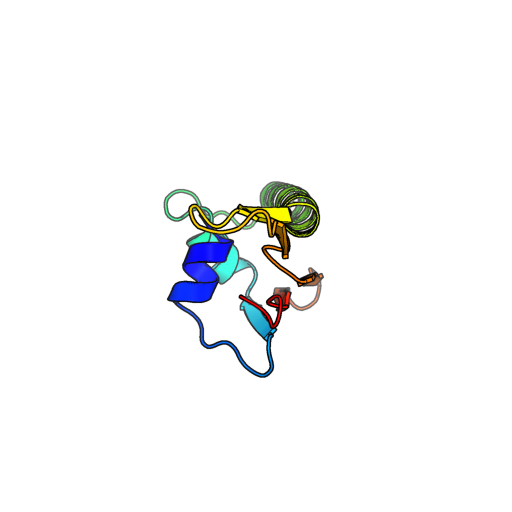 ? 6.891 -9.199 -10.423 1.00 82.75 80 SER A N 1
ATOM 625 C CA . SER A 1 80 ? 5.668 -9.999 -10.592 1.00 82.75 80 SER A CA 1
ATOM 626 C C . SER A 1 80 ? 4.466 -9.213 -11.138 1.00 82.75 80 SER A C 1
ATOM 628 O O . SER A 1 80 ? 3.407 -9.793 -11.383 1.00 82.75 80 SER A O 1
ATOM 630 N N . ASP A 1 81 ? 4.624 -7.903 -11.360 1.00 83.19 81 ASP A N 1
ATOM 631 C CA . ASP A 1 81 ? 3.572 -6.955 -11.757 1.00 83.19 81 ASP A CA 1
ATOM 632 C C . ASP A 1 81 ? 2.363 -6.926 -10.802 1.00 83.19 81 ASP A C 1
ATOM 634 O O . ASP A 1 81 ? 1.218 -6.727 -11.226 1.00 83.19 81 ASP A O 1
ATOM 638 N N . GLN A 1 82 ? 2.610 -7.104 -9.502 1.00 85.31 82 GLN A N 1
ATOM 639 C CA . GLN A 1 82 ? 1.568 -7.172 -8.477 1.00 85.31 82 GLN A CA 1
ATOM 640 C C . GLN A 1 82 ? 1.553 -5.958 -7.550 1.00 85.31 82 GLN A C 1
ATOM 642 O O . GLN A 1 82 ? 2.579 -5.373 -7.197 1.00 85.31 82 GLN A O 1
ATOM 647 N N . VAL A 1 83 ? 0.341 -5.601 -7.134 1.00 86.25 83 VAL A N 1
ATOM 648 C CA . VAL A 1 83 ? 0.069 -4.678 -6.037 1.00 86.25 83 VAL A CA 1
ATOM 649 C C . VAL A 1 83 ? -0.684 -5.454 -4.972 1.00 86.25 83 VAL A C 1
ATOM 651 O O . VAL A 1 83 ? -1.742 -6.017 -5.252 1.00 86.25 83 VAL A O 1
ATOM 654 N N . VAL A 1 84 ? -0.152 -5.445 -3.754 1.00 86.88 84 VAL A N 1
ATOM 655 C CA . VAL A 1 84 ? -0.804 -6.027 -2.582 1.00 86.88 84 VAL A CA 1
ATOM 656 C C . VAL A 1 84 ? -1.110 -4.908 -1.601 1.00 86.88 84 VAL A C 1
ATOM 658 O O . VAL A 1 84 ? -0.219 -4.165 -1.189 1.00 86.88 84 VAL A O 1
ATOM 661 N N . LEU A 1 85 ? -2.380 -4.771 -1.242 1.00 87.00 85 LEU A N 1
ATOM 662 C CA . LEU A 1 85 ? -2.850 -3.835 -0.229 1.00 87.00 85 LEU A CA 1
ATOM 663 C C . LEU A 1 85 ? -3.349 -4.634 0.963 1.00 87.00 85 LEU A C 1
ATOM 665 O O . LEU A 1 85 ? -4.205 -5.500 0.796 1.00 87.00 85 LEU A O 1
ATOM 669 N N . GLN A 1 86 ? -2.837 -4.329 2.147 1.00 86.50 86 GLN A N 1
ATOM 670 C CA . GLN A 1 86 ? -3.375 -4.848 3.394 1.00 86.50 86 GLN A CA 1
ATOM 671 C C . GLN A 1 86 ? -4.303 -3.802 4.000 1.00 86.50 86 GLN A C 1
ATOM 673 O O . GLN A 1 86 ? -3.910 -2.650 4.209 1.00 86.50 86 GLN A O 1
ATOM 678 N N . VAL A 1 87 ? -5.540 -4.200 4.249 1.00 82.44 87 VAL A N 1
ATOM 679 C CA . VAL A 1 87 ? -6.570 -3.367 4.863 1.00 82.44 87 VAL A CA 1
ATOM 680 C C . VAL A 1 87 ? -6.301 -3.296 6.365 1.00 82.44 87 VAL A C 1
ATOM 682 O O . VAL A 1 87 ? -5.804 -4.252 6.956 1.00 82.44 87 VAL A O 1
ATOM 685 N N . ASP A 1 88 ? -6.576 -2.148 6.985 1.00 78.88 88 ASP A N 1
ATOM 686 C CA . ASP A 1 88 ? -6.596 -2.078 8.447 1.00 78.88 88 ASP A CA 1
ATOM 687 C C . ASP A 1 88 ? -7.785 -2.926 8.940 1.00 78.88 88 ASP A C 1
ATOM 689 O O . ASP A 1 88 ? -8.912 -2.648 8.532 1.00 78.88 88 ASP A O 1
ATOM 693 N N . PRO A 1 89 ? -7.578 -3.952 9.786 1.00 70.38 89 PRO A N 1
ATOM 694 C CA . PRO A 1 89 ? -8.633 -4.882 10.209 1.00 70.38 89 PRO A CA 1
ATOM 695 C C . PRO A 1 89 ? -9.761 -4.217 11.010 1.00 70.38 89 PRO A C 1
ATOM 697 O O . PRO A 1 89 ? -10.731 -4.873 11.386 1.00 70.38 89 PRO A O 1
ATOM 700 N N . LYS A 1 90 ? -9.620 -2.928 11.332 1.00 69.00 90 LYS A N 1
ATOM 701 C CA . LYS A 1 90 ? -10.639 -2.142 12.022 1.00 69.00 90 LYS A CA 1
ATOM 702 C C . LYS A 1 90 ? -11.428 -1.189 11.109 1.00 69.00 90 LYS A C 1
ATOM 704 O O . LYS A 1 90 ? -12.197 -0.386 11.644 1.00 69.00 90 LYS A O 1
ATOM 709 N N . ILE A 1 91 ? -11.201 -1.229 9.791 1.00 63.97 91 ILE A N 1
ATOM 710 C CA . ILE A 1 91 ? -12.021 -0.556 8.764 1.00 63.97 91 ILE A CA 1
ATOM 711 C C . ILE A 1 91 ? -13.170 -1.461 8.323 1.00 63.97 91 ILE A C 1
ATOM 713 O O . ILE A 1 91 ? -12.939 -2.677 8.156 1.00 63.97 91 ILE A O 1
#

Radius of gyration: 14.59 Å; Cα contacts (8 Å, |Δi|>4): 123; chains: 1; bounding box: 31×26×43 Å

Solvent-accessible surface area (backbone atoms only — not comparable to full-atom values): 5353 Å² total; per-residue (Å²): 110,29,67,64,47,44,64,74,74,44,78,72,55,90,52,30,38,77,46,45,43,69,57,52,40,36,52,54,34,73,92,70,68,60,98,40,76,68,48,51,54,53,48,51,58,46,48,58,50,43,49,70,38,69,48,74,49,70,48,96,89,44,96,58,73,48,73,48,45,73,24,66,40,72,47,77,41,83,87,81,42,36,32,39,40,28,47,30,90,88,111

Secondary structure (DSSP, 8-state):
-HHHHHHHHS--BTTEEEEEHHHHHHHH-TT-----HHHHHHHHHHHHHHHTPEEEEE-TTSS-EEEEES-SEEEEETTTTEEEEEPPTT-

pLDDT: mean 77.14, std 6.18, range [59.28, 88.19]